Protein AF-A0A5C3QB34-F1 (afdb_monomer)

Secondary structure (DSSP, 8-state):
-GGGT-HHHHHHHHHTT--PPPPHHHHHHHHHHHHHHHS-----HHHHHHHHHHHHHHHTS--EEEE-TTS-EEEEEEEEE-TTS-EEEEEEEEEESSTTTTSS-HHHHHHHHHHHHHHSGGGHHHHHHS---EEEEEEETTEEEEEEEEEESEEEEEESS--B-

Solvent-accessible surface area (backbone atoms only — not comparable to full-atom values): 9297 Å² total; per-residue (Å²): 117,75,39,82,79,39,62,70,53,44,50,52,59,53,53,72,70,56,84,68,85,76,57,68,67,58,53,49,49,49,51,53,47,40,54,62,33,56,57,87,47,86,83,48,74,71,59,57,54,55,53,48,52,49,49,21,65,69,68,72,44,69,63,42,72,43,71,45,96,87,64,53,67,43,68,26,30,26,73,41,77,40,100,83,79,42,83,43,51,51,33,40,34,25,73,36,68,34,79,48,48,92,82,44,48,41,58,60,53,44,52,55,47,56,53,50,65,41,67,38,78,93,31,41,66,53,52,74,74,38,48,64,56,23,41,37,39,21,25,30,24,54,31,41,27,43,25,44,34,31,44,76,98,48,84,46,75,45,74,74,51,62,77,45,120

Sequence (165 aa):
PIELYHPAFGQFCHGLQLTAPIPKDLLQLTAELLQKLFVIRHLKDDCRWDIRSILHDLLAISLVRLVNWDRSVADAVNLCDTPANKMACPAIVKWKGEIGGGGSDPSVQVSFLHCKIYVLPERAHVLQASPCLSFIVSIAGPWILVSGAMFAGKPIIQCLTGYEW

Nearest PDB structures (foldseek):
  6ndp-assembly1_B  TM=5.954E-01  e=2.126E+00  Xanthomonas campestris pv. campestris str. 8004
  6ne0-assembly1_A  TM=7.909E-01  e=9.471E+00  Pseudomonas aeruginosa UCBPP-PA14
  8xl0-assembly1_E  TM=3.072E-01  e=1.577E+00  Homo sapiens
  2pbf-assembly2_B  TM=5.242E-01  e=5.872E+00  Plasmodium falciparum 3D7
  8xl0-assembly1_A  TM=3.071E-01  e=2.700E+00  Homo sapiens

Structure (mmCIF, N/CA/C/O backbone):
data_AF-A0A5C3QB34-F1
#
_entry.id   AF-A0A5C3QB34-F1
#
loop_
_atom_site.group_PDB
_atom_site.id
_atom_site.type_symbol
_atom_site.label_atom_id
_atom_site.label_alt_id
_atom_site.label_comp_id
_atom_site.label_asym_id
_atom_site.label_entity_id
_atom_site.label_seq_id
_atom_site.pdbx_PDB_ins_code
_atom_site.Cartn_x
_atom_site.Cartn_y
_atom_site.Cartn_z
_atom_site.occupancy
_atom_site.B_iso_or_equiv
_atom_site.auth_seq_id
_atom_site.auth_comp_id
_atom_site.auth_asym_id
_atom_site.auth_atom_id
_atom_site.pdbx_PDB_model_num
ATOM 1 N N . PRO A 1 1 ? -10.283 -6.593 -12.893 1.00 84.12 1 PRO A N 1
ATOM 2 C CA . PRO A 1 1 ? -10.005 -6.389 -11.451 1.00 84.12 1 PRO A CA 1
ATOM 3 C C . PRO A 1 1 ? -8.640 -6.975 -11.087 1.00 84.12 1 PRO A C 1
ATOM 5 O O . PRO A 1 1 ? -8.289 -8.027 -11.618 1.00 84.12 1 PRO A O 1
ATOM 8 N N . ILE A 1 2 ? -7.860 -6.298 -10.246 1.00 92.81 2 ILE A N 1
ATOM 9 C CA . ILE A 1 2 ? -6.498 -6.711 -9.876 1.00 92.81 2 ILE A CA 1
ATOM 10 C C . ILE A 1 2 ? -6.480 -8.054 -9.121 1.00 92.81 2 ILE A C 1
ATOM 12 O O . ILE A 1 2 ? -5.532 -8.823 -9.238 1.00 92.81 2 ILE A O 1
ATOM 16 N N . GLU A 1 3 ? -7.576 -8.400 -8.445 1.00 92.88 3 GLU A N 1
ATOM 17 C CA . GLU A 1 3 ? -7.790 -9.698 -7.784 1.00 92.88 3 GLU A CA 1
ATOM 18 C C . GLU A 1 3 ? -7.780 -10.906 -8.737 1.00 92.88 3 GLU A C 1
ATOM 20 O O . GLU A 1 3 ? -7.464 -12.010 -8.306 1.00 92.88 3 GLU A O 1
ATOM 25 N N . LEU A 1 4 ? -8.044 -10.705 -10.038 1.00 93.12 4 LEU A N 1
ATOM 26 C CA . LEU A 1 4 ? -7.935 -11.770 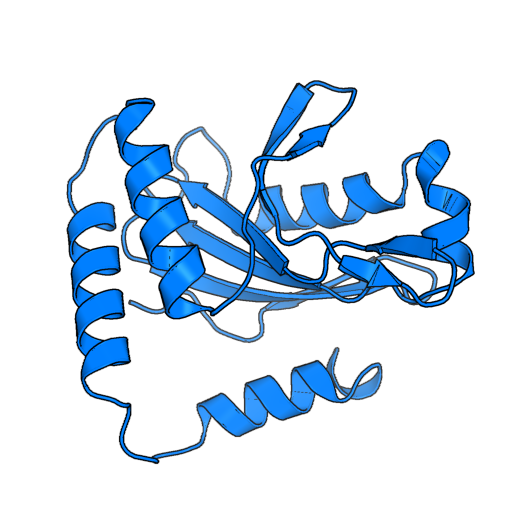-11.046 1.00 93.12 4 LEU A CA 1
ATOM 27 C C . LEU A 1 4 ? -6.488 -12.222 -11.260 1.00 93.12 4 LEU A C 1
ATOM 29 O O . LEU A 1 4 ? -6.250 -13.323 -11.748 1.00 93.12 4 LEU A O 1
ATOM 33 N N . TYR A 1 5 ? -5.529 -11.362 -10.924 1.00 92.69 5 TYR A N 1
ATOM 34 C CA . TYR A 1 5 ? -4.112 -11.646 -11.085 1.00 92.69 5 TYR A CA 1
ATOM 35 C C . TYR A 1 5 ? -3.480 -12.214 -9.815 1.00 92.69 5 TYR A C 1
ATOM 37 O O . TYR A 1 5 ? -2.499 -12.951 -9.908 1.00 92.69 5 TYR A O 1
ATOM 45 N N . HIS A 1 6 ? -4.003 -11.872 -8.632 1.00 93.50 6 HIS A N 1
ATOM 46 C CA . HIS A 1 6 ? -3.478 -12.398 -7.378 1.00 93.50 6 HIS A CA 1
ATOM 47 C C . HIS A 1 6 ? -4.529 -12.430 -6.254 1.00 93.50 6 HIS A C 1
ATOM 49 O O . HIS A 1 6 ? -5.154 -11.403 -5.965 1.00 93.50 6 HIS A O 1
ATOM 55 N N . PRO A 1 7 ? -4.668 -13.564 -5.536 1.00 95.12 7 PRO A N 1
ATOM 56 C CA . PRO A 1 7 ? -5.714 -13.753 -4.532 1.00 95.12 7 PRO A CA 1
ATOM 57 C C . PRO A 1 7 ? -5.588 -12.827 -3.319 1.00 95.12 7 PRO A C 1
ATOM 59 O O . PRO A 1 7 ? -6.598 -12.527 -2.697 1.00 95.12 7 PRO A O 1
ATOM 62 N N . ALA A 1 8 ? -4.386 -12.335 -2.993 1.00 94.69 8 ALA A N 1
ATOM 63 C CA . ALA A 1 8 ? -4.190 -11.418 -1.862 1.00 94.69 8 ALA A CA 1
ATOM 64 C C . ALA A 1 8 ? -5.085 -10.166 -1.941 1.00 94.69 8 ALA A C 1
ATOM 66 O O . ALA A 1 8 ? -5.607 -9.723 -0.922 1.00 94.69 8 ALA A O 1
ATOM 67 N N . PHE A 1 9 ? -5.314 -9.621 -3.142 1.00 96.31 9 PHE A N 1
ATOM 68 C CA . PHE A 1 9 ? -6.201 -8.467 -3.304 1.00 96.31 9 PHE A CA 1
ATOM 69 C C . PHE A 1 9 ? -7.670 -8.842 -3.086 1.00 96.31 9 PHE A C 1
ATOM 71 O O . PHE A 1 9 ? -8.389 -8.114 -2.411 1.00 96.31 9 PHE A O 1
ATOM 78 N N . GLY A 1 10 ? -8.093 -10.011 -3.578 1.00 95.38 10 GLY A N 1
ATOM 79 C CA . GLY A 1 10 ? -9.441 -10.524 -3.331 1.00 95.38 10 GLY A CA 1
ATOM 80 C C . GLY A 1 10 ? -9.682 -10.836 -1.851 1.00 95.38 10 GLY A C 1
ATOM 81 O O . GLY A 1 10 ? -10.741 -10.518 -1.320 1.00 95.38 10 GLY A O 1
ATOM 82 N N . GLN A 1 11 ? -8.683 -11.390 -1.156 1.00 95.56 11 GLN A N 1
ATOM 83 C CA . GLN A 1 11 ? -8.729 -11.627 0.291 1.00 95.56 11 GLN A CA 1
ATOM 84 C C . GLN A 1 11 ? -8.855 -10.320 1.075 1.00 95.56 11 GLN A C 1
ATOM 86 O O . GLN A 1 11 ? -9.655 -10.250 2.003 1.00 95.56 11 GLN A O 1
ATOM 91 N N . PHE A 1 12 ? -8.120 -9.278 0.678 1.00 94.94 12 PHE A N 1
ATOM 92 C CA . PHE A 1 12 ? -8.261 -7.947 1.266 1.00 94.94 12 PHE A CA 1
ATOM 93 C C . PHE A 1 12 ? -9.677 -7.391 1.063 1.00 94.94 12 PHE A C 1
ATOM 95 O O . PHE A 1 12 ? -10.336 -7.027 2.034 1.00 94.94 12 PHE A O 1
ATOM 102 N N . CYS A 1 13 ? -10.184 -7.390 -0.174 1.00 94.06 13 CYS A N 1
ATOM 103 C CA . CYS A 1 13 ? -11.528 -6.894 -0.479 1.00 94.06 13 CYS A CA 1
ATOM 104 C C . CYS A 1 13 ? -12.629 -7.695 0.231 1.00 94.06 13 CYS A C 1
ATOM 106 O O . CYS A 1 13 ? -13.608 -7.111 0.689 1.00 94.06 13 CYS A O 1
ATOM 108 N N . HIS A 1 14 ? -12.461 -9.012 0.372 1.00 94.19 14 HIS A N 1
ATOM 109 C CA . HIS A 1 14 ? -13.355 -9.845 1.174 1.00 94.19 14 HIS A CA 1
ATOM 110 C C . HIS A 1 14 ? -13.285 -9.480 2.663 1.00 94.19 14 HIS A C 1
ATOM 112 O O . HIS A 1 14 ? -14.321 -9.367 3.313 1.00 94.19 14 HIS A O 1
ATOM 118 N N . GLY A 1 15 ? -12.079 -9.233 3.184 1.00 92.25 15 GLY A N 1
ATOM 119 C CA . GLY A 1 15 ? -11.846 -8.784 4.556 1.00 92.25 15 GLY A CA 1
ATOM 120 C C . GLY A 1 15 ? -12.584 -7.491 4.907 1.00 92.25 15 GLY A C 1
ATOM 121 O O . GLY A 1 15 ? -13.128 -7.389 6.001 1.00 92.25 15 GLY A O 1
ATOM 122 N N . LEU A 1 16 ? -12.690 -6.549 3.963 1.00 90.81 16 LEU A N 1
ATOM 123 C CA . LEU A 1 16 ? -13.451 -5.302 4.143 1.00 90.81 16 LEU A CA 1
ATOM 124 C C . LEU A 1 16 ? -14.955 -5.522 4.369 1.00 90.81 16 LEU A C 1
ATOM 126 O O . LEU A 1 16 ? -15.621 -4.651 4.916 1.00 90.81 16 LEU A O 1
ATOM 130 N N . GLN A 1 17 ? -15.499 -6.662 3.937 1.00 91.06 17 GLN A N 1
ATOM 131 C CA . GLN A 1 17 ? -16.915 -7.003 4.111 1.00 91.06 17 GLN A CA 1
ATOM 132 C C . GLN A 1 17 ? -17.183 -7.751 5.423 1.00 91.06 17 GLN A C 1
ATOM 134 O O . GLN A 1 17 ? -18.338 -8.024 5.755 1.00 91.06 17 GLN A O 1
ATOM 139 N N . LEU A 1 18 ? -16.137 -8.124 6.165 1.00 91.38 18 LEU A N 1
ATOM 140 C CA . LEU A 1 18 ? -16.293 -8.834 7.425 1.00 91.38 18 LEU A CA 1
ATOM 141 C C . LEU A 1 18 ? -16.815 -7.883 8.502 1.00 91.38 18 LEU A C 1
ATOM 143 O O . LEU A 1 18 ? -16.257 -6.821 8.751 1.00 91.38 18 LEU A O 1
ATOM 147 N N . THR A 1 19 ? -17.847 -8.322 9.214 1.00 89.50 19 THR A N 1
ATOM 148 C CA . THR A 1 19 ? -18.413 -7.611 10.370 1.00 89.50 19 THR A CA 1
ATOM 149 C C . THR A 1 19 ? -17.884 -8.163 11.694 1.00 89.50 19 THR A C 1
ATOM 151 O O . THR A 1 19 ? -18.545 -8.062 12.729 1.00 89.50 19 THR A O 1
ATOM 154 N N . ALA A 1 20 ? -16.729 -8.834 11.661 1.00 90.06 20 ALA A N 1
ATOM 155 C CA . ALA A 1 20 ? -16.113 -9.378 12.860 1.00 90.06 20 ALA A CA 1
ATOM 156 C C . ALA A 1 20 ? -15.719 -8.233 13.813 1.00 90.06 20 ALA A C 1
ATOM 158 O O . ALA A 1 20 ? -15.311 -7.166 13.347 1.00 90.06 20 ALA A O 1
ATOM 159 N N . PRO A 1 21 ? -15.818 -8.429 15.139 1.00 90.81 21 PRO A N 1
ATOM 160 C CA . PRO A 1 21 ? -15.375 -7.424 16.093 1.00 90.81 21 PRO A CA 1
ATOM 161 C C . PRO A 1 21 ? -13.897 -7.087 15.878 1.00 90.81 21 PRO A C 1
ATOM 163 O O . PRO A 1 21 ? -13.051 -7.981 15.853 1.00 90.81 21 PRO A O 1
ATOM 166 N N . ILE A 1 22 ? -13.591 -5.796 15.749 1.00 90.31 22 ILE A N 1
ATOM 167 C CA . ILE A 1 22 ? -12.210 -5.325 15.641 1.00 90.31 22 ILE A CA 1
ATOM 168 C C . ILE A 1 22 ? -11.571 -5.384 17.039 1.00 90.31 22 ILE A C 1
ATOM 170 O O . ILE A 1 22 ? -12.162 -4.871 17.996 1.00 90.31 22 ILE A O 1
ATOM 174 N N . PRO A 1 23 ? -10.379 -5.991 17.184 1.00 93.50 23 PRO A N 1
ATOM 175 C CA . PRO A 1 23 ? -9.623 -5.987 18.431 1.00 93.50 23 PRO A CA 1
ATOM 176 C C . PRO A 1 23 ? -9.435 -4.575 19.012 1.00 93.50 23 PRO A C 1
ATOM 178 O O . PRO A 1 23 ? -9.189 -3.604 18.293 1.00 93.50 23 PRO A O 1
ATOM 181 N N . LYS A 1 24 ? -9.571 -4.448 20.338 1.00 94.12 24 LYS A N 1
ATOM 182 C CA . LYS A 1 24 ? -9.559 -3.149 21.035 1.00 94.12 24 LYS A CA 1
ATOM 183 C C . LYS A 1 24 ? -8.224 -2.412 20.892 1.00 94.12 24 LYS A C 1
ATOM 185 O O . LYS A 1 24 ? -8.207 -1.190 20.785 1.00 94.12 24 LYS A O 1
ATOM 190 N N . ASP A 1 25 ? -7.129 -3.152 20.910 1.00 93.62 25 ASP A N 1
ATOM 191 C CA . ASP A 1 25 ? -5.769 -2.677 20.670 1.00 93.62 25 ASP A CA 1
ATOM 192 C C . ASP A 1 25 ? -5.616 -2.061 19.272 1.00 93.62 25 ASP A C 1
ATOM 194 O O . ASP A 1 25 ? -5.103 -0.949 19.154 1.00 93.62 25 ASP A O 1
ATOM 198 N N . LEU A 1 26 ? -6.158 -2.701 18.230 1.00 92.38 26 LEU A N 1
ATOM 199 C CA . LEU A 1 26 ? -6.159 -2.135 16.875 1.00 92.38 26 LEU A CA 1
ATOM 200 C C . LEU A 1 26 ? -7.003 -0.860 16.778 1.00 92.38 26 LEU A C 1
ATOM 202 O O . LEU A 1 26 ? -6.589 0.104 16.132 1.00 92.38 26 LEU A O 1
ATOM 206 N N . LEU A 1 27 ? -8.160 -0.819 17.446 1.00 92.75 27 LEU A N 1
ATOM 207 C CA . LEU A 1 27 ? -8.980 0.396 17.518 1.00 92.75 27 LEU A CA 1
ATOM 208 C C . LEU A 1 27 ? -8.234 1.542 18.209 1.00 92.75 27 LEU A C 1
ATOM 210 O O . LEU A 1 27 ? -8.291 2.679 17.742 1.00 92.75 27 LEU A O 1
ATOM 214 N N . GLN A 1 28 ? -7.515 1.250 19.294 1.00 94.62 28 GLN A N 1
ATOM 215 C CA . GLN A 1 28 ? -6.723 2.244 20.012 1.00 94.62 28 GLN A CA 1
ATOM 216 C C . GLN A 1 28 ? -5.582 2.787 19.141 1.00 94.62 28 GLN A C 1
ATOM 218 O O . GLN A 1 28 ? -5.464 4.003 19.002 1.00 94.62 28 GLN A O 1
ATOM 223 N N . LEU A 1 29 ? -4.805 1.914 18.493 1.00 94.06 29 LEU A N 1
ATOM 224 C CA . LEU A 1 29 ? -3.731 2.325 17.579 1.00 94.06 29 LEU A CA 1
ATOM 225 C C . LEU A 1 29 ? -4.261 3.145 16.396 1.00 94.06 29 LEU A C 1
ATOM 227 O O . LEU A 1 29 ? -3.651 4.139 16.005 1.00 94.06 29 LEU A O 1
ATOM 231 N N . THR A 1 30 ? -5.421 2.770 15.849 1.00 92.88 30 THR A N 1
ATOM 232 C CA . THR A 1 30 ? -6.070 3.522 14.764 1.00 92.88 30 THR A CA 1
ATOM 233 C C . THR A 1 30 ? -6.491 4.914 15.234 1.00 92.88 30 THR A C 1
ATOM 235 O O . THR A 1 30 ? -6.229 5.903 14.551 1.00 92.88 30 THR A O 1
ATOM 238 N N . ALA A 1 31 ? -7.088 5.024 16.424 1.00 91.88 31 ALA A N 1
ATOM 239 C CA . ALA A 1 31 ? -7.463 6.314 16.998 1.00 91.88 31 ALA A CA 1
ATOM 240 C C . ALA A 1 31 ? -6.236 7.202 17.266 1.00 91.88 31 ALA A C 1
ATOM 242 O O . ALA A 1 31 ? -6.260 8.394 16.957 1.00 91.88 31 ALA A O 1
ATOM 243 N N . GLU A 1 32 ? -5.150 6.630 17.791 1.00 91.56 32 GLU A N 1
ATOM 244 C CA . GLU A 1 32 ? -3.878 7.331 17.994 1.00 91.56 32 GLU A CA 1
ATOM 245 C C . GLU A 1 32 ? -3.289 7.822 16.663 1.00 91.56 32 GLU A C 1
ATOM 247 O O . GLU A 1 32 ? -2.879 8.983 16.563 1.00 91.56 32 GLU A O 1
ATOM 252 N N . LEU A 1 33 ? -3.317 6.988 15.616 1.00 90.12 33 LEU A N 1
ATOM 253 C CA . LEU A 1 33 ? -2.897 7.368 14.265 1.00 90.12 33 LEU A CA 1
ATOM 254 C C . LEU A 1 33 ? -3.710 8.559 13.745 1.00 90.12 33 LEU A C 1
ATOM 256 O O . LEU A 1 33 ? -3.128 9.567 13.340 1.00 90.12 33 LEU A O 1
ATOM 260 N N . LEU A 1 34 ? -5.041 8.474 13.783 1.00 89.00 34 LEU A N 1
ATOM 261 C CA . LEU A 1 34 ? -5.931 9.528 13.287 1.00 89.00 34 LEU A CA 1
ATOM 262 C C . LEU A 1 34 ? -5.738 10.843 14.047 1.00 89.00 34 LEU A C 1
ATOM 264 O O . LEU A 1 34 ? -5.667 11.904 13.428 1.00 89.00 34 LEU A O 1
ATOM 268 N N . GLN A 1 35 ? -5.566 10.795 15.370 1.00 87.50 35 GLN A N 1
ATOM 269 C CA . GLN A 1 35 ? -5.264 11.987 16.167 1.00 87.50 35 GLN A CA 1
ATOM 270 C C . GLN A 1 35 ? -3.948 12.640 15.739 1.00 87.50 35 GLN A C 1
ATOM 272 O O . GLN A 1 35 ? -3.885 13.861 15.591 1.00 87.50 35 GLN A O 1
ATOM 277 N N . LYS A 1 36 ? -2.896 11.848 15.500 1.00 86.00 36 LYS A N 1
ATOM 278 C CA . LYS A 1 36 ? -1.599 12.363 15.029 1.00 86.00 36 LYS A CA 1
ATOM 279 C C . LYS A 1 36 ? -1.699 12.968 13.631 1.00 86.00 36 LYS A C 1
ATOM 281 O O . LYS A 1 36 ? -1.082 14.001 13.383 1.00 86.00 36 LYS A O 1
ATOM 286 N N . LEU A 1 37 ? -2.483 12.353 12.748 1.00 83.81 37 LEU A N 1
ATOM 287 C CA . LEU A 1 37 ? -2.731 12.836 11.390 1.00 83.81 37 LEU A CA 1
ATOM 288 C C . LEU A 1 37 ? -3.587 14.112 11.355 1.00 83.81 37 LEU A C 1
ATOM 290 O O . LEU A 1 37 ? -3.413 14.932 10.456 1.00 83.81 37 LEU A O 1
ATOM 294 N N . PHE A 1 38 ? -4.481 14.299 12.330 1.00 77.81 38 PHE A N 1
ATOM 295 C CA . PHE A 1 38 ? -5.363 15.465 12.418 1.00 77.81 38 PHE A CA 1
ATOM 296 C C . PHE A 1 38 ? -4.662 16.728 12.920 1.00 77.81 38 PHE A C 1
ATOM 298 O O . PHE A 1 38 ? -5.082 17.841 12.605 1.00 77.81 38 PHE A O 1
ATOM 305 N N . VAL A 1 39 ? -3.599 16.593 13.718 1.00 73.25 39 VAL A N 1
ATOM 306 C CA . VAL A 1 39 ? -2.836 17.747 14.203 1.00 73.25 39 VAL A CA 1
ATOM 307 C C . VAL A 1 39 ? -2.138 18.389 13.002 1.00 73.25 39 VAL A C 1
ATOM 309 O O . VAL A 1 39 ? -1.053 17.963 12.613 1.00 73.25 39 VAL A O 1
ATOM 312 N N . ILE A 1 40 ? -2.785 19.411 12.423 1.00 55.72 40 ILE A N 1
ATOM 313 C CA . ILE A 1 40 ? -2.343 20.249 11.297 1.00 55.72 40 ILE A CA 1
ATOM 314 C C . ILE A 1 40 ? -0.975 20.845 11.636 1.00 55.72 40 ILE A C 1
ATOM 316 O O . ILE A 1 40 ? -0.838 21.964 12.128 1.00 55.72 40 ILE A O 1
ATOM 320 N N . ARG A 1 41 ? 0.078 20.069 11.433 1.00 56.16 41 ARG A N 1
ATOM 321 C CA . ARG A 1 41 ? 1.454 20.520 11.537 1.00 56.16 41 ARG A CA 1
ATOM 322 C C . ARG A 1 41 ? 1.999 20.544 10.129 1.00 56.16 41 ARG A C 1
ATOM 324 O O . ARG A 1 41 ? 1.948 19.548 9.412 1.00 56.16 41 ARG A O 1
ATOM 331 N N . HIS A 1 42 ? 2.602 21.673 9.768 1.00 54.06 42 HIS A N 1
ATOM 332 C CA . HIS A 1 42 ? 3.701 21.670 8.813 1.00 54.06 42 HIS A CA 1
ATOM 333 C C . HIS A 1 42 ? 4.653 20.559 9.269 1.00 54.06 42 HIS A C 1
ATOM 335 O O . HIS A 1 42 ? 5.279 20.711 10.318 1.00 54.06 42 HIS A O 1
ATOM 341 N N . LEU A 1 43 ? 4.632 19.410 8.581 1.00 53.88 43 LEU A N 1
ATOM 342 C CA . LEU A 1 43 ? 5.294 18.174 9.002 1.00 53.88 43 LEU A CA 1
ATOM 343 C C . LEU A 1 43 ? 6.772 18.450 9.305 1.00 53.88 43 LEU A C 1
ATOM 345 O O . LEU A 1 43 ? 7.607 18.455 8.403 1.00 53.88 43 LEU A O 1
ATOM 349 N N . LYS A 1 44 ? 7.087 18.686 10.581 1.00 52.16 44 LYS A N 1
ATOM 350 C CA . LYS A 1 44 ? 8.453 18.650 11.099 1.00 52.16 44 LYS A CA 1
ATOM 351 C C . LYS A 1 44 ? 8.891 17.189 11.172 1.00 52.16 44 LYS A C 1
ATOM 353 O O . LYS A 1 44 ? 8.054 16.301 11.342 1.00 52.16 44 LYS A O 1
ATOM 358 N N . ASP A 1 45 ? 10.191 16.951 11.049 1.00 54.84 45 ASP A N 1
ATOM 359 C CA . ASP A 1 45 ? 10.757 15.605 10.916 1.00 54.84 45 ASP A CA 1
ATOM 360 C C . ASP A 1 45 ? 10.385 14.650 12.065 1.00 54.84 45 ASP A C 1
ATOM 362 O O . ASP A 1 45 ? 10.156 13.472 11.800 1.00 54.84 45 ASP A O 1
ATOM 366 N N . ASP A 1 46 ? 10.193 15.144 13.292 1.00 53.72 46 ASP A N 1
ATOM 367 C CA . ASP A 1 46 ? 9.779 14.329 14.450 1.00 53.72 46 ASP A CA 1
ATOM 368 C C . ASP A 1 46 ? 8.411 13.650 14.255 1.00 53.72 46 ASP A C 1
ATOM 370 O O . ASP A 1 46 ? 8.215 12.497 14.629 1.00 53.72 46 ASP A O 1
ATOM 374 N N . CYS A 1 47 ? 7.471 14.315 13.575 1.00 60.22 47 CYS A N 1
ATOM 375 C CA . CYS A 1 47 ? 6.131 13.774 13.321 1.00 60.22 47 CYS A CA 1
ATOM 376 C C . CYS A 1 47 ? 6.160 12.561 12.373 1.00 60.22 47 CYS A C 1
ATOM 378 O O . CYS A 1 47 ? 5.284 11.699 12.429 1.00 60.22 47 CYS A O 1
ATOM 380 N N . ARG A 1 48 ? 7.190 12.458 11.519 1.00 64.38 48 ARG A N 1
ATOM 381 C CA . ARG A 1 48 ? 7.359 11.326 10.595 1.00 64.38 48 ARG A CA 1
ATOM 382 C C . ARG A 1 48 ? 7.716 10.032 11.326 1.00 64.38 48 ARG A C 1
ATOM 384 O O . ARG A 1 48 ? 7.341 8.961 10.853 1.00 64.38 48 ARG A O 1
ATOM 391 N N . TRP A 1 49 ? 8.453 10.120 12.434 1.00 66.62 49 TRP A N 1
ATOM 392 C CA . TRP A 1 49 ? 8.864 8.952 13.216 1.00 66.62 49 TRP A CA 1
ATOM 393 C C . TRP A 1 49 ? 7.690 8.371 14.006 1.00 66.62 49 TRP A C 1
ATOM 395 O O . TRP A 1 49 ? 7.476 7.162 13.934 1.00 66.62 49 TRP A O 1
ATOM 405 N N . ASP A 1 50 ? 6.877 9.228 14.633 1.00 82.06 50 ASP A N 1
ATOM 406 C CA . ASP A 1 50 ? 5.656 8.827 15.347 1.00 82.06 50 ASP A CA 1
ATOM 407 C C . ASP A 1 50 ? 4.690 8.050 14.439 1.00 82.06 50 AS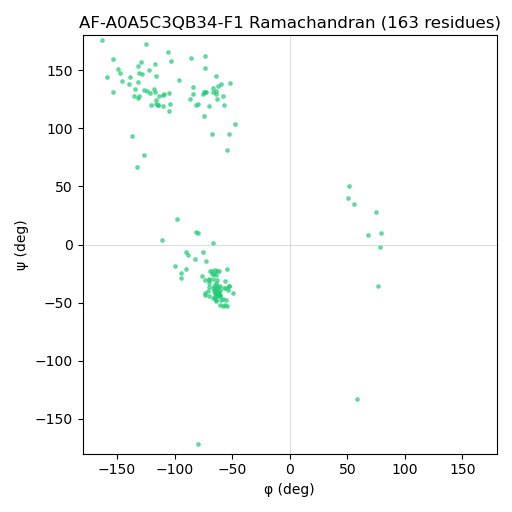P A C 1
ATOM 409 O O . ASP A 1 50 ? 4.286 6.936 14.767 1.00 82.06 50 ASP A O 1
ATOM 413 N N . ILE A 1 51 ? 4.359 8.601 13.262 1.00 86.12 51 ILE A N 1
ATOM 414 C CA . ILE A 1 51 ? 3.415 7.971 12.320 1.00 86.12 51 ILE A CA 1
ATOM 415 C C . ILE A 1 51 ? 3.935 6.609 11.860 1.00 86.12 51 ILE A C 1
ATOM 417 O O . ILE A 1 51 ? 3.182 5.638 11.811 1.00 86.12 51 ILE A O 1
ATOM 421 N N . ARG A 1 52 ? 5.229 6.511 11.534 1.00 88.50 52 ARG A N 1
ATOM 422 C CA . ARG A 1 52 ? 5.804 5.248 11.062 1.00 88.50 52 ARG A CA 1
ATOM 423 C C . ARG A 1 52 ? 5.806 4.177 12.150 1.00 88.50 52 ARG A C 1
ATOM 425 O O . ARG A 1 52 ? 5.580 3.019 11.818 1.00 88.50 52 ARG A O 1
ATOM 432 N N . SER A 1 53 ? 6.053 4.548 13.408 1.00 89.25 53 SER A N 1
ATOM 433 C CA . SER A 1 53 ? 5.997 3.607 14.534 1.00 89.25 53 SER A CA 1
ATOM 434 C C . SER A 1 53 ? 4.581 3.074 14.737 1.00 89.25 53 SER A C 1
ATOM 436 O O . SER A 1 53 ? 4.394 1.869 14.818 1.00 89.25 53 SER A O 1
ATOM 438 N N . ILE A 1 54 ? 3.573 3.950 14.721 1.00 91.62 54 ILE A N 1
ATOM 439 C CA . ILE A 1 54 ? 2.177 3.516 14.870 1.00 91.62 54 ILE A CA 1
ATOM 440 C C . ILE A 1 54 ? 1.768 2.601 13.708 1.00 91.62 54 ILE A C 1
ATOM 442 O O . ILE A 1 54 ? 1.142 1.571 13.925 1.00 91.62 54 ILE A O 1
ATOM 446 N N . LEU A 1 55 ? 2.158 2.929 12.470 1.00 91.94 55 LEU A N 1
ATOM 447 C CA . LEU A 1 55 ? 1.878 2.081 11.305 1.00 91.94 55 LEU A CA 1
ATOM 448 C C . LEU A 1 55 ? 2.601 0.731 11.357 1.00 91.94 55 LEU A C 1
ATOM 450 O O . LEU A 1 55 ? 2.046 -0.263 10.896 1.00 91.94 55 LEU A O 1
ATOM 454 N N . HIS A 1 56 ? 3.824 0.695 11.887 1.00 92.38 56 HIS A N 1
ATOM 455 C CA . HIS A 1 56 ? 4.564 -0.545 12.108 1.00 92.38 56 HIS A CA 1
ATOM 456 C C . HIS A 1 56 ? 3.773 -1.487 13.020 1.00 92.38 56 HIS A C 1
ATOM 458 O O . HIS A 1 56 ? 3.593 -2.657 12.684 1.00 92.38 56 HIS A O 1
ATOM 464 N N . ASP A 1 57 ? 3.255 -0.955 14.127 1.00 93.06 57 ASP A N 1
ATOM 465 C CA . ASP A 1 57 ? 2.517 -1.729 15.124 1.00 93.06 57 ASP A CA 1
ATOM 466 C C . ASP A 1 57 ? 1.120 -2.115 14.619 1.00 93.06 57 ASP A C 1
ATOM 468 O O . ASP A 1 57 ? 0.714 -3.267 14.755 1.00 93.06 57 ASP A O 1
ATOM 472 N N . LEU A 1 58 ? 0.419 -1.192 13.950 1.00 92.75 58 LEU A N 1
ATOM 473 C CA . LEU A 1 58 ? -0.915 -1.419 13.385 1.00 92.75 58 LEU A CA 1
ATOM 474 C C . LEU A 1 58 ? -0.911 -2.506 12.302 1.00 92.75 58 LEU A C 1
ATOM 476 O O . LEU A 1 58 ? -1.800 -3.353 12.259 1.00 92.75 58 LEU A O 1
ATOM 480 N N . LEU A 1 59 ? 0.069 -2.460 11.399 1.00 91.31 59 LEU A N 1
ATOM 481 C CA . LEU A 1 59 ? 0.170 -3.398 10.282 1.00 91.31 59 LEU A CA 1
ATOM 482 C C . LEU A 1 59 ? 0.951 -4.664 10.650 1.00 91.31 59 LEU A C 1
ATOM 484 O O . LEU A 1 59 ? 0.982 -5.598 9.853 1.00 91.31 59 LEU A O 1
ATOM 488 N N . ALA A 1 60 ? 1.593 -4.689 11.823 1.00 91.94 60 ALA A N 1
ATOM 489 C CA . ALA A 1 60 ? 2.516 -5.735 12.252 1.00 91.94 60 ALA A CA 1
ATOM 490 C C . ALA A 1 60 ? 3.610 -6.040 11.203 1.00 91.94 60 ALA A C 1
ATOM 492 O O . ALA A 1 60 ? 3.970 -7.196 10.972 1.00 91.94 60 ALA A O 1
ATOM 493 N N . ILE A 1 61 ? 4.146 -4.996 10.554 1.00 91.75 61 ILE A N 1
ATOM 494 C CA . ILE A 1 61 ? 5.208 -5.109 9.539 1.00 91.75 61 ILE A CA 1
ATOM 495 C C . ILE A 1 61 ? 6.358 -4.140 9.805 1.00 91.75 61 ILE A C 1
ATOM 497 O O . ILE A 1 61 ? 6.161 -3.005 10.233 1.00 91.75 61 ILE A O 1
ATOM 501 N N . SER A 1 62 ? 7.575 -4.550 9.436 1.00 90.81 62 SER A N 1
ATOM 502 C CA . SER A 1 62 ? 8.743 -3.670 9.509 1.00 90.81 62 SER A CA 1
ATOM 503 C C . SER A 1 62 ? 8.667 -2.564 8.454 1.00 90.81 62 SER A C 1
ATOM 505 O O . SER A 1 62 ? 8.644 -2.852 7.258 1.00 90.81 62 SER A O 1
ATOM 507 N N . LEU A 1 63 ? 8.641 -1.299 8.873 1.00 90.12 63 LEU A N 1
ATOM 508 C CA . LEU A 1 63 ? 8.571 -0.142 7.983 1.00 90.12 63 LEU A CA 1
ATOM 509 C C . LEU A 1 63 ? 9.851 0.687 8.064 1.00 90.12 63 LEU A C 1
ATOM 511 O O . LEU A 1 63 ? 10.188 1.251 9.107 1.00 90.12 63 LEU A O 1
ATOM 515 N N . VAL A 1 64 ? 10.531 0.832 6.931 1.00 88.69 64 VAL A N 1
ATOM 516 C CA . VAL A 1 64 ? 11.755 1.630 6.805 1.00 88.69 64 VAL A CA 1
ATOM 517 C C . VAL A 1 64 ? 11.559 2.788 5.839 1.00 88.69 64 VAL A C 1
ATOM 519 O O . VAL A 1 64 ? 10.721 2.747 4.943 1.00 88.69 64 VAL A O 1
ATOM 522 N N . ARG A 1 65 ? 12.357 3.844 5.993 1.00 84.56 65 ARG A N 1
ATOM 523 C CA . ARG A 1 65 ? 12.402 4.930 5.012 1.00 84.56 65 ARG A CA 1
ATOM 524 C C . ARG A 1 65 ? 13.277 4.497 3.837 1.00 84.56 65 ARG A C 1
ATOM 526 O O . ARG A 1 65 ? 14.460 4.237 4.035 1.00 84.56 65 ARG A O 1
ATOM 533 N N . LEU A 1 66 ? 12.718 4.470 2.629 1.00 80.12 66 LEU A N 1
ATOM 534 C CA . LEU A 1 66 ? 13.470 4.156 1.413 1.00 80.12 66 LEU A CA 1
ATOM 535 C C . LEU A 1 66 ? 13.751 5.439 0.628 1.00 80.12 66 LEU A C 1
ATOM 537 O O . LEU A 1 66 ? 12.829 6.152 0.224 1.00 80.12 66 LEU A O 1
ATOM 541 N N . VAL A 1 67 ? 15.034 5.716 0.407 1.00 78.19 67 VAL A N 1
ATOM 542 C CA . VAL A 1 67 ? 15.502 6.792 -0.470 1.00 78.19 67 VAL A CA 1
ATOM 543 C C . VAL A 1 67 ? 16.013 6.145 -1.750 1.00 78.19 67 VAL A C 1
ATOM 545 O O . VAL A 1 67 ? 16.982 5.390 -1.718 1.00 78.19 67 VAL A O 1
ATOM 548 N N . ASN A 1 68 ? 15.345 6.412 -2.869 1.00 71.06 68 ASN A N 1
ATOM 549 C CA . ASN A 1 68 ? 15.799 5.951 -4.177 1.00 71.06 68 ASN A CA 1
ATOM 550 C C . ASN A 1 68 ? 17.020 6.757 -4.642 1.00 71.06 68 ASN A C 1
ATOM 552 O O . ASN A 1 68 ? 17.253 7.872 -4.173 1.00 71.06 68 ASN A O 1
ATOM 556 N N . TRP A 1 69 ? 17.757 6.220 -5.620 1.00 71.12 69 TRP A N 1
ATOM 557 C CA . TRP A 1 69 ? 18.937 6.861 -6.220 1.00 71.12 69 TRP A CA 1
ATOM 558 C C . TRP A 1 69 ? 18.697 8.322 -6.633 1.00 71.12 69 TRP A C 1
ATOM 560 O O .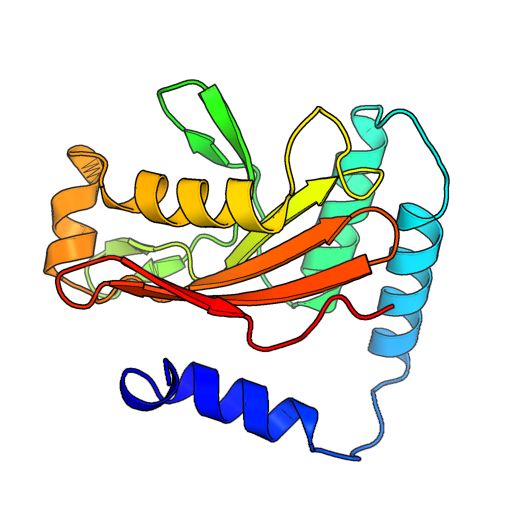 TRP A 1 69 ? 19.518 9.202 -6.387 1.00 71.12 69 TRP A O 1
ATOM 570 N N . ASP A 1 70 ? 17.532 8.604 -7.212 1.00 72.69 70 ASP A N 1
ATOM 571 C CA . ASP A 1 70 ? 17.162 9.935 -7.695 1.00 72.69 70 ASP A CA 1
ATOM 572 C C . ASP A 1 70 ? 16.674 10.885 -6.582 1.00 72.69 70 ASP A C 1
ATOM 574 O O . ASP A 1 70 ? 16.133 11.954 -6.862 1.00 72.69 70 ASP A O 1
ATOM 578 N N . ARG A 1 71 ? 16.839 10.487 -5.317 1.00 72.69 71 ARG A N 1
ATOM 579 C CA . ARG A 1 71 ? 16.377 11.189 -4.112 1.00 72.69 71 ARG A CA 1
ATOM 580 C C . ARG A 1 71 ? 14.862 11.225 -3.936 1.00 72.69 71 ARG A C 1
ATOM 582 O O . ARG A 1 71 ? 14.390 11.889 -3.015 1.00 72.69 71 ARG A O 1
ATOM 589 N N . SER A 1 72 ? 14.084 10.503 -4.746 1.00 69.38 72 SER A N 1
ATOM 590 C CA . SER A 1 72 ? 12.674 10.290 -4.417 1.00 69.38 72 SER A CA 1
ATOM 591 C C . SER A 1 72 ? 12.559 9.426 -3.159 1.00 69.38 72 SER A C 1
ATOM 593 O O . SER A 1 72 ? 13.273 8.436 -2.995 1.00 69.38 72 SER A O 1
ATOM 595 N N . VAL A 1 73 ? 11.686 9.838 -2.238 1.00 72.88 73 VAL A N 1
ATOM 596 C CA . VAL A 1 73 ? 11.583 9.242 -0.902 1.00 72.88 73 VAL A CA 1
ATOM 597 C C . VAL A 1 73 ? 10.187 8.680 -0.686 1.00 72.88 73 VAL A C 1
ATOM 599 O O . VAL A 1 73 ? 9.190 9.417 -0.695 1.00 72.88 73 VAL A O 1
ATOM 602 N N . ALA A 1 74 ? 10.142 7.375 -0.441 1.00 76.50 74 ALA A N 1
ATOM 603 C CA . ALA A 1 74 ? 9.011 6.738 0.206 1.00 76.50 74 ALA A CA 1
ATOM 604 C C . ALA A 1 74 ? 9.049 7.087 1.690 1.00 76.50 74 ALA A C 1
ATOM 606 O O . ALA A 1 74 ? 10.102 6.971 2.326 1.00 76.50 74 ALA A O 1
ATOM 607 N N . ASP A 1 75 ? 7.924 7.531 2.243 1.00 82.38 75 ASP A N 1
ATOM 608 C CA . ASP A 1 75 ? 7.909 7.905 3.655 1.00 82.38 75 ASP A CA 1
ATOM 609 C C . ASP A 1 75 ? 8.033 6.648 4.538 1.00 82.38 75 ASP A C 1
ATOM 611 O O . ASP A 1 75 ? 8.795 6.660 5.511 1.00 82.38 75 ASP A O 1
ATOM 615 N N . ALA A 1 76 ? 7.413 5.533 4.123 1.00 87.94 76 ALA A N 1
ATOM 616 C CA . ALA A 1 76 ? 7.717 4.201 4.638 1.00 87.94 76 ALA A CA 1
ATOM 617 C C . ALA A 1 76 ? 7.535 3.093 3.586 1.00 87.94 76 ALA A C 1
ATOM 619 O O . ALA A 1 76 ? 6.674 3.176 2.714 1.00 87.94 76 ALA A O 1
ATOM 620 N N . VAL A 1 77 ? 8.344 2.040 3.674 1.00 91.44 77 VAL A N 1
ATOM 621 C CA . VAL A 1 77 ? 8.280 0.839 2.832 1.00 91.44 77 VAL A CA 1
ATOM 622 C C . VAL A 1 77 ? 8.530 -0.375 3.707 1.00 91.44 77 VAL A C 1
ATOM 624 O O . VAL A 1 77 ? 9.431 -0.354 4.546 1.00 91.44 77 VAL A O 1
ATOM 627 N N . ASN A 1 78 ? 7.768 -1.437 3.490 1.00 92.81 78 ASN A N 1
ATOM 628 C CA . ASN A 1 78 ? 8.108 -2.750 4.007 1.00 92.81 78 ASN A CA 1
ATOM 629 C C . ASN A 1 78 ? 9.023 -3.453 3.009 1.00 92.81 78 ASN A C 1
ATOM 631 O O . ASN A 1 78 ? 8.684 -3.546 1.832 1.00 92.81 78 ASN A O 1
ATOM 635 N N . LEU A 1 79 ? 10.188 -3.902 3.469 1.00 89.75 79 LEU A N 1
ATOM 636 C CA . LEU A 1 79 ? 11.135 -4.665 2.664 1.00 89.75 79 LEU A CA 1
ATOM 637 C C . LEU A 1 79 ? 11.061 -6.127 3.090 1.00 89.75 79 LEU A C 1
ATOM 639 O O . LEU A 1 79 ? 11.151 -6.425 4.280 1.00 89.75 79 LEU A O 1
ATOM 643 N N . CYS A 1 80 ? 10.925 -7.024 2.120 1.00 85.94 80 CYS A N 1
ATOM 644 C CA . CYS A 1 80 ? 10.932 -8.461 2.363 1.00 85.94 80 CYS A CA 1
ATOM 645 C C . CYS A 1 80 ? 11.870 -9.163 1.395 1.00 85.94 80 CYS A C 1
ATOM 647 O O . CYS A 1 80 ? 11.887 -8.856 0.198 1.00 85.94 80 CYS A O 1
ATOM 649 N N . ASP A 1 81 ? 12.601 -10.144 1.911 1.00 83.44 81 ASP A N 1
ATOM 650 C CA . ASP A 1 81 ? 13.376 -1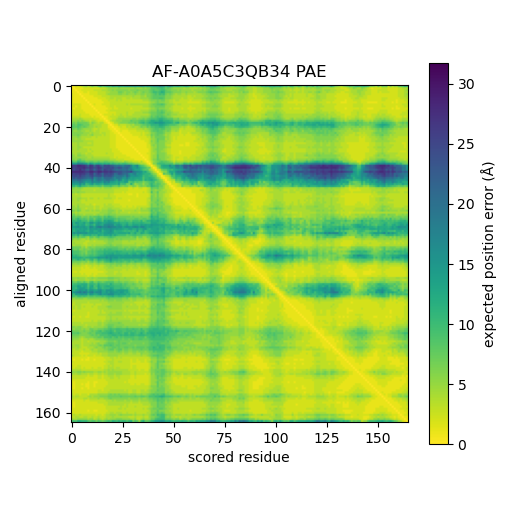1.044 1.077 1.00 83.44 81 ASP A CA 1
ATOM 651 C C . ASP A 1 81 ? 12.444 -12.018 0.362 1.00 83.44 81 ASP A C 1
ATOM 653 O O . ASP A 1 81 ? 11.550 -12.635 0.943 1.00 83.44 81 ASP A O 1
ATOM 657 N N . THR A 1 82 ? 12.649 -12.139 -0.939 1.00 76.56 82 THR A N 1
ATOM 658 C CA . THR A 1 82 ? 12.004 -13.161 -1.759 1.00 76.56 82 THR A CA 1
ATOM 659 C C . THR A 1 82 ? 12.817 -14.455 -1.704 1.00 76.56 82 THR A C 1
ATOM 661 O O . THR A 1 82 ? 14.024 -14.407 -1.455 1.00 76.56 82 THR A O 1
ATOM 664 N N . PRO A 1 83 ? 12.222 -15.617 -2.038 1.00 74.38 83 PRO A N 1
ATOM 665 C CA . PRO A 1 83 ? 12.957 -16.882 -2.141 1.00 74.38 83 PRO A CA 1
ATOM 666 C C . PRO A 1 83 ? 14.169 -16.839 -3.088 1.00 74.38 83 PRO A C 1
ATOM 668 O O . PRO A 1 83 ? 15.090 -17.637 -2.957 1.00 74.38 83 PRO A O 1
ATOM 671 N N . ALA A 1 84 ? 14.202 -15.881 -4.020 1.00 71.25 84 ALA A N 1
ATOM 672 C CA . ALA A 1 84 ? 15.330 -15.628 -4.914 1.00 71.25 84 ALA A CA 1
ATOM 673 C C . ALA A 1 84 ? 16.460 -14.786 -4.273 1.00 71.25 84 ALA A C 1
ATOM 675 O O . ALA A 1 84 ? 17.356 -14.317 -4.979 1.00 71.25 84 ALA A O 1
ATOM 676 N N . ASN A 1 85 ? 16.410 -14.561 -2.954 1.00 74.88 85 ASN A N 1
ATOM 677 C CA . ASN A 1 85 ? 17.301 -13.684 -2.188 1.00 74.88 85 ASN A CA 1
ATOM 678 C C . ASN A 1 85 ? 17.332 -12.243 -2.725 1.00 74.88 85 ASN A C 1
ATOM 680 O O . ASN A 1 85 ? 18.374 -11.584 -2.773 1.00 74.88 85 ASN A O 1
ATOM 684 N N . LYS A 1 86 ? 16.182 -11.780 -3.225 1.00 81.06 86 LYS A N 1
ATOM 685 C CA . LYS A 1 86 ? 15.998 -10.430 -3.763 1.00 81.06 86 LYS A CA 1
ATOM 686 C C . LYS A 1 86 ? 14.993 -9.664 -2.930 1.00 81.06 86 LYS A C 1
ATOM 688 O O . LYS A 1 86 ? 13.998 -10.235 -2.499 1.00 81.06 86 LYS A O 1
ATOM 693 N N . MET A 1 87 ? 15.213 -8.367 -2.784 1.00 83.50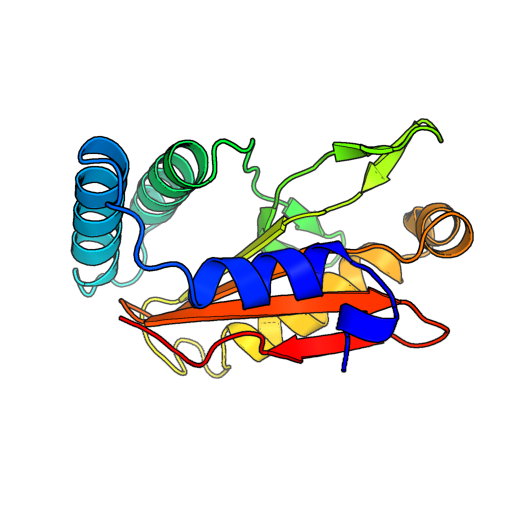 87 MET A N 1
ATOM 694 C CA . MET A 1 87 ? 14.354 -7.506 -1.986 1.00 83.50 87 MET A CA 1
ATOM 695 C C . MET A 1 87 ? 13.110 -7.076 -2.773 1.00 83.50 87 MET A C 1
ATOM 697 O O . MET A 1 87 ? 13.215 -6.414 -3.809 1.00 83.50 87 MET A O 1
ATOM 701 N N . ALA A 1 88 ? 11.935 -7.425 -2.258 1.00 88.06 88 ALA A N 1
ATOM 702 C CA . ALA A 1 88 ? 10.641 -6.929 -2.708 1.00 88.06 88 ALA A CA 1
ATOM 703 C C . ALA A 1 88 ? 10.068 -5.926 -1.699 1.00 88.06 88 ALA A C 1
ATOM 705 O O . ALA A 1 88 ? 10.542 -5.799 -0.569 1.00 88.06 88 ALA A O 1
ATOM 706 N N . CYS A 1 89 ? 9.048 -5.191 -2.129 1.00 91.50 89 CYS A N 1
ATOM 707 C CA . CYS A 1 89 ? 8.401 -4.149 -1.345 1.00 91.50 89 CYS A CA 1
ATOM 708 C C . CYS A 1 89 ? 6.887 -4.395 -1.281 1.00 91.50 89 CYS A C 1
ATOM 710 O O . CYS A 1 89 ? 6.151 -3.755 -2.031 1.00 91.50 89 CYS A O 1
ATOM 712 N N . PRO A 1 90 ? 6.391 -5.334 -0.455 1.00 92.69 90 PRO A N 1
ATOM 713 C CA . PRO A 1 90 ? 4.974 -5.701 -0.450 1.00 92.69 90 PRO A CA 1
ATOM 714 C C . PRO A 1 90 ? 4.062 -4.639 0.179 1.00 92.69 90 PRO A C 1
ATOM 716 O O . PRO A 1 90 ? 2.857 -4.694 -0.043 1.00 92.69 90 PRO A O 1
ATOM 719 N N . ALA A 1 91 ? 4.602 -3.654 0.906 1.00 95.06 91 ALA A N 1
ATOM 720 C CA . ALA A 1 91 ? 3.845 -2.487 1.353 1.00 95.06 91 ALA A CA 1
ATOM 721 C C . ALA A 1 91 ? 4.630 -1.193 1.117 1.00 95.06 91 ALA A C 1
ATOM 723 O O . ALA A 1 91 ? 5.818 -1.111 1.437 1.00 95.06 91 ALA A O 1
ATOM 724 N N . ILE A 1 92 ? 3.971 -0.174 0.571 1.00 94.69 92 ILE A N 1
ATOM 725 C CA . ILE A 1 92 ? 4.553 1.151 0.331 1.00 94.69 92 ILE A CA 1
ATOM 726 C C . ILE A 1 92 ? 3.581 2.192 0.870 1.00 94.69 92 ILE A C 1
ATOM 728 O O . ILE A 1 92 ? 2.415 2.210 0.486 1.00 94.69 92 ILE A O 1
ATOM 732 N N . VAL A 1 93 ? 4.067 3.073 1.738 1.00 93.25 93 VAL A N 1
ATOM 733 C CA . VAL A 1 93 ? 3.265 4.114 2.377 1.00 93.25 93 VAL A CA 1
ATOM 734 C C . VAL A 1 93 ? 3.784 5.491 1.990 1.00 93.25 93 VAL A C 1
ATOM 736 O O . VAL A 1 93 ? 4.985 5.789 2.064 1.00 93.25 93 VAL A O 1
ATOM 739 N N . LYS A 1 94 ? 2.852 6.363 1.622 1.00 90.69 94 LYS A N 1
ATOM 740 C CA . LYS A 1 94 ? 3.088 7.793 1.441 1.00 90.69 94 LYS A CA 1
ATOM 741 C C . LYS A 1 94 ? 2.086 8.559 2.278 1.00 90.69 94 LYS A C 1
ATOM 743 O O . LYS A 1 94 ? 0.895 8.269 2.208 1.00 90.69 94 LYS A O 1
ATOM 748 N N . TRP A 1 95 ? 2.554 9.553 3.024 1.00 88.38 95 TRP A N 1
ATOM 749 C CA . TRP A 1 95 ? 1.657 10.432 3.763 1.00 88.38 95 TRP A CA 1
ATOM 750 C C . TRP A 1 95 ? 1.935 11.906 3.495 1.00 88.38 95 TRP A C 1
ATOM 752 O O . TRP A 1 95 ? 3.067 12.343 3.272 1.00 88.38 95 TRP A O 1
ATOM 762 N N . LYS A 1 96 ? 0.860 12.684 3.512 1.00 84.81 96 LYS A N 1
ATOM 763 C CA . LYS A 1 96 ? 0.833 14.138 3.376 1.00 84.81 96 LYS A CA 1
ATOM 764 C C . LYS A 1 96 ? -0.050 14.708 4.479 1.00 84.81 96 LYS A C 1
ATOM 766 O O . LYS A 1 96 ? -0.948 14.027 4.955 1.00 84.81 96 LYS A O 1
ATOM 771 N N . GLY A 1 97 ? 0.207 15.952 4.881 1.00 80.31 97 GLY A N 1
ATOM 772 C CA . GLY A 1 97 ? -0.593 16.615 5.919 1.00 80.31 97 GLY A CA 1
ATOM 773 C C . GLY A 1 97 ? -2.020 16.950 5.474 1.00 80.31 97 GLY A C 1
ATOM 774 O O . GLY A 1 97 ? -2.900 17.078 6.310 1.00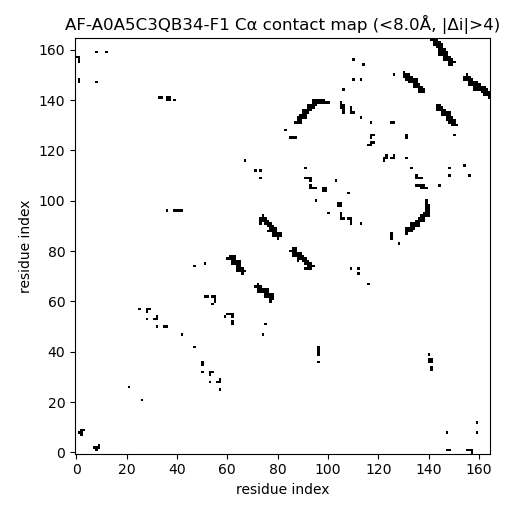 80.31 97 GLY A O 1
ATOM 775 N N . GLU A 1 98 ? -2.254 17.057 4.165 1.00 77.38 98 GLU A N 1
ATOM 776 C CA . GLU A 1 98 ? -3.555 17.371 3.574 1.00 77.38 98 GLU A CA 1
ATOM 777 C C . GLU A 1 98 ? -3.654 16.805 2.149 1.00 77.38 98 GLU A C 1
ATOM 779 O O . GLU A 1 98 ? -2.631 16.543 1.498 1.00 77.38 98 GLU A O 1
ATOM 784 N N . ILE A 1 99 ? -4.883 16.641 1.649 1.00 76.38 99 ILE A N 1
ATOM 785 C CA . ILE A 1 99 ? -5.142 16.299 0.244 1.00 76.38 99 ILE A CA 1
ATOM 786 C C . ILE A 1 99 ? -4.649 17.454 -0.637 1.00 76.38 99 ILE A C 1
ATOM 788 O O . ILE A 1 99 ? -4.958 18.614 -0.389 1.00 76.38 99 ILE A O 1
ATOM 792 N N . GLY A 1 100 ? -3.844 17.141 -1.656 1.00 72.94 100 GLY A N 1
ATOM 793 C CA . GLY A 1 100 ? -3.205 18.148 -2.514 1.00 72.94 100 GLY A CA 1
ATOM 794 C C . GLY A 1 100 ? -1.971 18.829 -1.902 1.00 72.94 100 GLY A C 1
ATOM 795 O O . GLY A 1 100 ? -1.301 19.608 -2.586 1.00 72.94 100 GLY A O 1
ATOM 796 N N . GLY A 1 101 ? -1.607 18.497 -0.658 1.00 74.00 101 GLY A N 1
ATOM 797 C CA . GLY A 1 101 ? -0.458 19.065 0.044 1.00 74.00 101 GLY A CA 1
ATOM 798 C C . GLY A 1 101 ? 0.865 18.880 -0.712 1.00 74.00 101 GLY A C 1
ATOM 799 O O . GLY A 1 101 ? 1.345 17.765 -0.957 1.00 74.00 101 GLY A O 1
ATOM 800 N N . GLY A 1 102 ? 1.514 19.993 -1.057 1.00 71.88 102 GLY A N 1
ATOM 801 C CA . GLY A 1 102 ? 2.733 19.994 -1.874 1.00 71.88 102 GLY A CA 1
ATOM 802 C C . GLY A 1 102 ? 2.484 19.727 -3.363 1.00 71.88 102 GLY A C 1
ATOM 803 O O . GLY A 1 102 ? 3.364 19.182 -4.027 1.00 71.88 102 GLY A O 1
ATOM 804 N N . GLY A 1 103 ? 1.295 20.076 -3.867 1.00 77.88 103 GLY A N 1
ATOM 805 C CA . GLY A 1 103 ? 0.980 20.174 -5.295 1.00 77.88 103 GLY A CA 1
ATOM 806 C C . GLY A 1 103 ? 0.694 18.851 -6.000 1.00 77.88 103 GLY A C 1
ATOM 807 O O . GLY A 1 103 ? 0.644 18.817 -7.225 1.00 77.88 103 GLY A O 1
ATOM 808 N N . SER A 1 104 ? 0.544 17.748 -5.265 1.00 80.44 104 SER A N 1
ATOM 809 C CA . SER A 1 104 ? 0.236 16.456 -5.873 1.00 80.44 104 SER A CA 1
ATOM 810 C C . SER A 1 104 ? -0.395 15.494 -4.869 1.00 80.44 104 SER A C 1
ATOM 812 O O . SER A 1 104 ? -0.057 15.486 -3.685 1.00 80.44 104 SER A O 1
ATOM 814 N N . ASP A 1 105 ? -1.327 14.696 -5.382 1.00 86.25 105 ASP A N 1
ATOM 815 C CA . ASP A 1 105 ? -2.067 13.688 -4.638 1.00 86.25 105 ASP A CA 1
ATOM 816 C C . ASP A 1 105 ? -1.146 12.540 -4.162 1.00 86.25 105 ASP A C 1
ATOM 818 O O . ASP A 1 105 ? -0.355 12.017 -4.962 1.00 86.25 105 ASP A O 1
ATOM 822 N N . PRO A 1 106 ? -1.205 12.139 -2.875 1.00 87.75 106 PRO A N 1
ATOM 823 C CA . PRO A 1 106 ? -0.312 11.115 -2.350 1.00 87.75 106 PRO A CA 1
ATOM 824 C C . PRO A 1 106 ? -0.508 9.755 -3.017 1.00 87.75 106 PRO A C 1
ATOM 826 O O . PRO A 1 106 ? 0.494 9.057 -3.170 1.00 87.75 106 PRO A O 1
ATOM 829 N N . SER A 1 107 ? -1.721 9.408 -3.470 1.00 91.50 107 SER A N 1
ATOM 830 C CA . SER A 1 107 ? -2.002 8.152 -4.182 1.00 91.50 107 SER A CA 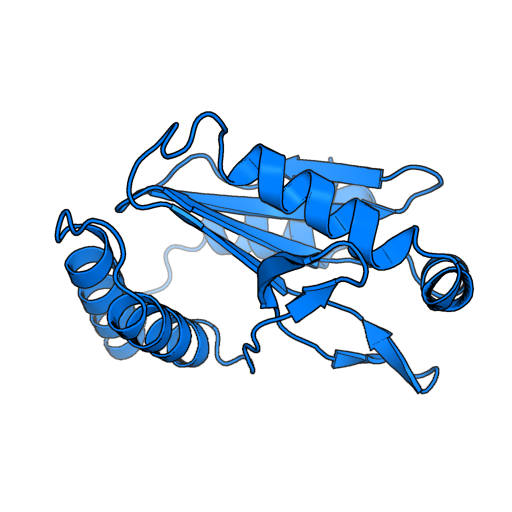1
ATOM 831 C C . SER A 1 107 ? -1.302 8.084 -5.530 1.00 91.50 107 SER A C 1
ATOM 833 O O . SER A 1 107 ? -0.694 7.068 -5.876 1.00 91.50 107 SER A O 1
ATOM 835 N N . VAL A 1 108 ? -1.272 9.199 -6.257 1.00 90.81 108 VAL A N 1
ATOM 836 C CA . VAL A 1 108 ? -0.546 9.304 -7.523 1.00 90.81 108 VAL A CA 1
ATOM 837 C C . VAL A 1 108 ? 0.959 9.198 -7.273 1.00 90.81 108 VAL A C 1
ATOM 839 O O . VAL A 1 108 ? 1.644 8.423 -7.941 1.00 90.81 108 VAL A O 1
ATOM 842 N N . GLN A 1 109 ? 1.488 9.913 -6.274 1.00 89.75 109 GLN A N 1
ATOM 843 C CA . GLN A 1 109 ? 2.925 9.882 -5.959 1.00 89.75 109 GLN A CA 1
ATOM 844 C C . GLN A 1 109 ? 3.415 8.484 -5.604 1.00 89.75 109 GLN A C 1
ATOM 846 O O . GLN A 1 109 ? 4.445 8.039 -6.114 1.00 89.75 109 GLN A O 1
ATOM 851 N N . VAL A 1 110 ? 2.698 7.793 -4.721 1.00 90.31 110 VAL A N 1
ATOM 852 C CA . VAL A 1 110 ? 3.096 6.460 -4.264 1.00 90.31 110 VAL A CA 1
ATOM 853 C C . VAL A 1 110 ? 2.934 5.407 -5.363 1.00 90.31 110 VAL A C 1
ATOM 855 O O . VAL A 1 110 ? 3.729 4.475 -5.443 1.00 90.31 110 VAL A O 1
ATOM 858 N N . SER A 1 111 ? 1.979 5.602 -6.274 1.00 92.69 111 SER A N 1
ATOM 859 C CA . SER A 1 111 ? 1.800 4.761 -7.459 1.00 92.69 111 SER A CA 1
ATOM 860 C C . SER A 1 111 ? 3.005 4.853 -8.397 1.00 92.69 111 SER A C 1
ATOM 862 O O . SER A 1 111 ? 3.577 3.839 -8.794 1.00 92.69 111 SER A O 1
ATOM 864 N N . PHE A 1 112 ? 3.472 6.070 -8.694 1.00 91.62 112 PHE A N 1
ATOM 865 C CA . PHE A 1 112 ? 4.706 6.256 -9.464 1.00 91.62 112 PHE A CA 1
ATOM 866 C C . PHE A 1 112 ? 5.937 5.723 -8.734 1.00 91.62 112 PHE A C 1
ATOM 868 O O . PHE A 1 112 ? 6.857 5.202 -9.367 1.00 91.62 112 PHE A O 1
ATOM 875 N N . LEU A 1 113 ? 5.960 5.839 -7.408 1.00 90.19 113 LEU A N 1
ATOM 876 C CA . LEU A 1 113 ? 7.038 5.320 -6.581 1.00 90.19 113 LEU A CA 1
ATOM 877 C C . LEU A 1 113 ? 7.127 3.789 -6.651 1.00 90.19 113 LEU A C 1
ATOM 879 O O . LEU A 1 113 ? 8.232 3.279 -6.809 1.00 90.19 113 LEU A O 1
ATOM 883 N N . HIS A 1 114 ? 6.001 3.068 -6.604 1.00 92.50 114 HIS A N 1
ATOM 884 C CA . HIS A 1 114 ? 5.957 1.6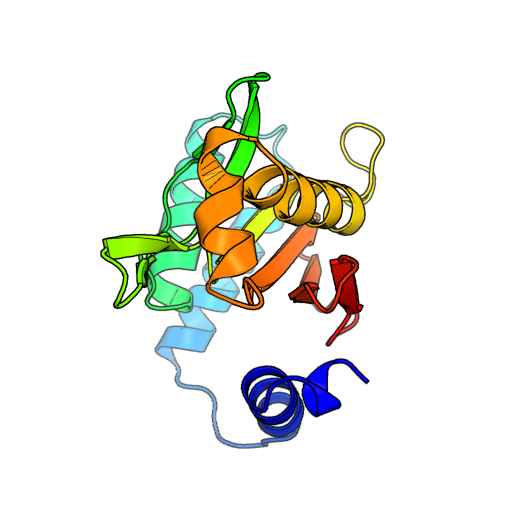17 -6.840 1.00 92.50 114 HIS A CA 1
ATOM 885 C C . HIS A 1 114 ? 6.586 1.256 -8.184 1.00 92.50 114 HIS A C 1
ATOM 887 O O . HIS A 1 114 ? 7.538 0.476 -8.223 1.00 92.50 114 HIS A O 1
ATOM 893 N N . CYS A 1 115 ? 6.133 1.893 -9.268 1.00 91.81 115 CYS A N 1
ATOM 894 C CA . CYS A 1 115 ? 6.682 1.646 -10.600 1.00 91.81 115 CYS A CA 1
ATOM 895 C C . CYS A 1 115 ? 8.196 1.865 -10.623 1.00 91.81 115 CYS A C 1
ATOM 897 O O . CYS A 1 115 ? 8.962 1.034 -11.107 1.00 91.81 115 CYS A O 1
ATOM 899 N N . LYS A 1 116 ? 8.635 2.987 -10.058 1.00 89.25 116 LYS A N 1
ATOM 900 C CA . LYS A 1 116 ? 10.038 3.375 -10.034 1.00 89.25 116 LYS A CA 1
ATOM 901 C C . LYS A 1 116 ? 10.906 2.396 -9.265 1.00 89.25 116 LYS A C 1
ATOM 903 O O . LYS A 1 116 ? 11.988 2.074 -9.738 1.00 89.25 116 LYS A O 1
ATOM 908 N N . ILE A 1 117 ? 10.433 1.913 -8.118 1.00 86.38 117 ILE A N 1
ATOM 909 C CA . ILE A 1 117 ? 11.158 0.937 -7.307 1.00 86.38 117 ILE A CA 1
ATOM 910 C C . ILE A 1 117 ? 11.537 -0.280 -8.157 1.00 86.38 117 ILE A C 1
ATOM 912 O O . ILE A 1 117 ? 12.651 -0.759 -8.022 1.00 86.38 117 ILE A O 1
ATOM 916 N N . TYR A 1 118 ? 10.682 -0.758 -9.062 1.00 87.88 118 TYR A N 1
ATOM 917 C CA . TYR A 1 118 ? 10.952 -1.993 -9.812 1.00 87.88 118 TYR A CA 1
ATOM 918 C C . TYR A 1 118 ? 11.489 -1.794 -11.237 1.00 87.88 118 TYR A C 1
ATOM 920 O O . TYR A 1 118 ? 12.088 -2.715 -11.786 1.00 87.88 118 TYR A O 1
ATOM 928 N N . VAL A 1 119 ? 11.320 -0.609 -11.834 1.00 87.62 119 VAL A N 1
ATOM 929 C CA . VAL A 1 119 ? 11.798 -0.303 -13.200 1.00 87.62 119 VAL A CA 1
ATOM 930 C C . VAL A 1 119 ? 13.286 0.081 -13.237 1.00 87.62 119 VAL A C 1
ATOM 932 O O . VAL A 1 119 ? 13.892 0.100 -14.307 1.00 87.62 119 VAL A O 1
ATOM 935 N N . LEU A 1 120 ? 13.909 0.354 -12.086 1.00 83.31 120 LEU A N 1
ATOM 936 C CA . LEU A 1 120 ? 15.347 0.625 -12.025 1.00 83.31 120 LEU A CA 1
ATOM 937 C C . LEU A 1 120 ? 16.169 -0.571 -12.548 1.00 83.31 120 LEU A C 1
ATOM 939 O O . LEU A 1 120 ? 15.871 -1.712 -12.178 1.00 83.31 120 LEU A O 1
ATOM 943 N N . PRO A 1 121 ? 17.233 -0.341 -13.349 1.00 81.50 121 PRO A N 1
ATOM 944 C CA . PRO A 1 121 ? 18.055 -1.416 -13.906 1.00 81.50 121 PRO A CA 1
ATOM 945 C C . PRO A 1 121 ? 18.585 -2.391 -12.852 1.00 81.50 121 PRO A C 1
ATOM 947 O O . PRO A 1 121 ? 18.618 -3.597 -13.099 1.00 81.50 121 PRO A O 1
ATOM 950 N N . GLU A 1 122 ? 18.920 -1.910 -11.648 1.00 80.81 122 GLU A N 1
ATOM 951 C CA . GLU A 1 122 ? 19.411 -2.783 -10.577 1.00 80.81 122 GLU A CA 1
ATOM 952 C C . GLU A 1 122 ? 18.358 -3.787 -10.098 1.00 80.81 122 GLU A C 1
ATOM 954 O O . GLU A 1 122 ? 18.720 -4.822 -9.550 1.00 80.81 122 GLU A O 1
ATOM 959 N N . ARG A 1 123 ? 17.064 -3.518 -10.308 1.00 80.75 123 ARG A N 1
ATOM 960 C CA . ARG A 1 123 ? 15.932 -4.342 -9.853 1.00 80.75 123 ARG A CA 1
ATOM 961 C C . ARG A 1 123 ? 15.184 -5.039 -10.990 1.00 80.75 123 ARG A C 1
ATOM 963 O O . ARG A 1 123 ? 14.241 -5.779 -10.717 1.00 80.75 123 ARG A O 1
ATOM 970 N N . ALA A 1 124 ? 15.656 -4.914 -12.232 1.00 83.88 124 ALA A N 1
ATOM 971 C CA . ALA A 1 124 ? 15.069 -5.581 -13.399 1.00 83.88 124 ALA A CA 1
ATOM 972 C C . ALA A 1 124 ? 14.922 -7.101 -13.204 1.00 83.88 124 ALA A C 1
ATOM 974 O O . ALA A 1 124 ? 13.935 -7.703 -13.615 1.00 83.88 124 ALA A O 1
ATOM 975 N N . HIS A 1 125 ? 15.873 -7.717 -12.505 1.00 83.69 125 HIS A N 1
ATOM 976 C CA . HIS A 1 125 ? 15.840 -9.141 -12.190 1.00 83.69 125 HIS A CA 1
ATOM 977 C C . HIS A 1 125 ? 14.702 -9.528 -11.221 1.00 83.69 125 HIS A C 1
ATOM 979 O O . HIS A 1 125 ? 14.196 -10.642 -11.297 1.00 83.69 125 HIS A O 1
ATOM 985 N N . VAL A 1 126 ? 14.276 -8.626 -10.326 1.00 85.81 126 VAL A N 1
ATOM 986 C CA . VAL A 1 126 ? 13.122 -8.848 -9.433 1.00 85.81 126 VAL A CA 1
ATOM 987 C C . VAL A 1 126 ? 11.836 -8.829 -10.246 1.00 85.81 126 VAL A C 1
ATOM 989 O O . VAL A 1 126 ? 11.005 -9.718 -10.095 1.00 85.81 126 VAL A O 1
ATOM 992 N N . LEU A 1 127 ? 11.724 -7.858 -11.155 1.00 87.19 127 LEU A N 1
ATOM 993 C CA . LEU A 1 127 ? 10.589 -7.711 -12.060 1.00 87.19 127 LEU A CA 1
ATOM 994 C C . LEU A 1 127 ? 10.451 -8.892 -13.036 1.00 87.19 127 LEU A C 1
ATOM 996 O O . LEU A 1 127 ? 9.344 -9.274 -13.396 1.00 87.19 127 LEU A O 1
ATOM 1000 N N . GLN A 1 128 ? 11.568 -9.492 -13.454 1.00 85.81 128 GLN A N 1
ATOM 1001 C CA . GLN A 1 128 ? 11.558 -10.709 -14.274 1.00 85.81 128 GLN A CA 1
ATOM 1002 C C . GLN A 1 128 ? 11.169 -11.962 -13.480 1.00 85.81 128 GLN A C 1
ATOM 1004 O O . GLN A 1 128 ? 10.606 -12.893 -14.049 1.00 85.81 128 GLN A O 1
ATOM 1009 N N . ALA A 1 129 ? 11.482 -12.003 -12.183 1.00 85.75 129 ALA A N 1
ATOM 1010 C CA . ALA A 1 129 ? 11.256 -13.171 -11.337 1.00 85.75 129 ALA A CA 1
ATOM 1011 C C . ALA A 1 129 ? 9.883 -13.179 -10.646 1.00 85.75 129 ALA A C 1
ATOM 1013 O O . ALA A 1 129 ? 9.429 -14.233 -10.205 1.00 85.75 129 ALA A O 1
ATOM 1014 N N . SER A 1 130 ? 9.235 -12.022 -10.499 1.00 86.88 130 SER A N 1
ATOM 1015 C CA . SER A 1 130 ? 7.996 -11.877 -9.737 1.00 86.88 130 SER A CA 1
ATOM 1016 C C . SER A 1 130 ? 7.108 -10.768 -10.306 1.00 86.88 130 SER A C 1
ATOM 1018 O O . SER A 1 130 ? 7.622 -9.761 -10.788 1.00 86.88 130 SER A O 1
ATOM 1020 N N . PRO A 1 131 ? 5.774 -10.871 -10.162 1.00 89.06 131 PRO A N 1
ATOM 1021 C CA . PRO A 1 131 ? 4.853 -9.784 -10.486 1.00 89.06 131 PRO A CA 1
ATOM 1022 C C . PRO A 1 131 ? 4.971 -8.547 -9.574 1.00 89.06 131 PRO A C 1
ATOM 1024 O O . PRO A 1 131 ? 4.195 -7.610 -9.740 1.00 89.06 131 PRO A O 1
ATOM 1027 N N . CYS A 1 132 ? 5.891 -8.527 -8.599 1.00 91.12 132 CYS A N 1
ATOM 1028 C CA . CYS A 1 132 ? 6.169 -7.370 -7.735 1.00 91.12 132 CYS A CA 1
ATOM 1029 C C . CYS A 1 132 ? 4.906 -6.794 -7.071 1.00 91.12 132 CYS A C 1
ATOM 1031 O O . CYS A 1 132 ? 4.625 -5.593 -7.153 1.00 91.12 132 CYS A O 1
ATOM 1033 N N . LEU A 1 133 ? 4.133 -7.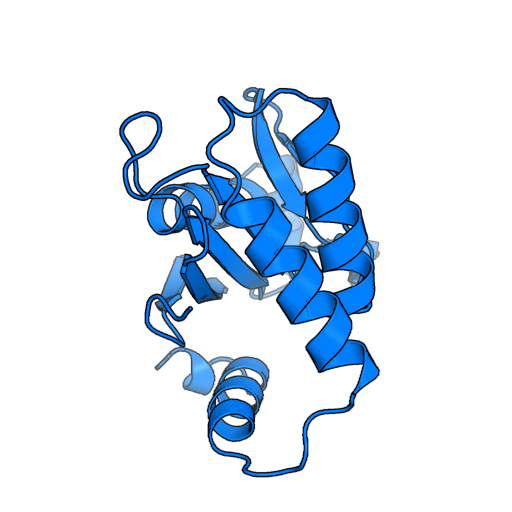684 -6.442 1.00 93.56 133 LEU A N 1
ATOM 1034 C CA . LEU A 1 133 ? 2.914 -7.322 -5.730 1.00 93.56 133 LEU A CA 1
ATOM 1035 C C . LEU A 1 133 ? 3.203 -6.374 -4.562 1.00 93.56 133 LEU A C 1
ATOM 1037 O O . LEU A 1 133 ? 4.114 -6.621 -3.770 1.00 93.56 133 LEU A O 1
ATOM 1041 N N . SER A 1 134 ? 2.369 -5.347 -4.425 1.00 95.50 134 SER A N 1
ATOM 1042 C CA . SER A 1 134 ? 2.413 -4.400 -3.317 1.00 95.50 134 SER A CA 1
ATOM 1043 C C . SER A 1 134 ? 1.013 -3.925 -2.937 1.00 95.50 134 SER A C 1
ATOM 1045 O O . SER A 1 134 ? 0.197 -3.618 -3.806 1.00 95.50 134 SER A O 1
ATOM 1047 N N . PHE A 1 135 ? 0.765 -3.781 -1.640 1.00 96.88 135 PHE A N 1
ATOM 1048 C CA . PHE A 1 135 ? -0.247 -2.869 -1.128 1.00 96.88 135 PHE A CA 1
ATOM 1049 C C . PHE A 1 135 ? 0.349 -1.471 -1.012 1.00 96.88 135 PHE A C 1
ATOM 1051 O O . PHE A 1 135 ? 1.476 -1.266 -0.557 1.00 96.88 135 PHE A O 1
ATOM 1058 N N . ILE A 1 136 ? -0.417 -0.496 -1.456 1.00 96.00 136 ILE A N 1
ATOM 1059 C CA . ILE A 1 136 ? -0.042 0.902 -1.486 1.00 96.00 136 ILE A CA 1
ATOM 1060 C C . ILE A 1 136 ? -0.985 1.639 -0.545 1.00 96.00 136 ILE A C 1
ATOM 1062 O O . ILE A 1 136 ? -2.195 1.624 -0.752 1.00 96.00 136 ILE A O 1
ATOM 1066 N N . VAL A 1 137 ? -0.431 2.294 0.471 1.00 95.06 137 VAL A N 1
ATOM 1067 C CA . VAL A 1 137 ? -1.192 3.063 1.457 1.00 95.06 137 VAL A CA 1
ATOM 1068 C C . VAL A 1 137 ? -0.904 4.544 1.251 1.00 95.06 137 VAL A C 1
ATOM 1070 O O . VAL A 1 137 ? 0.238 4.999 1.351 1.00 95.06 137 VAL A O 1
ATOM 1073 N N . SER A 1 138 ? -1.951 5.298 0.947 1.00 94.06 138 SER A N 1
ATOM 1074 C CA . SER A 1 138 ? -1.875 6.734 0.686 1.00 94.06 138 SER A CA 1
ATOM 1075 C C . SER A 1 138 ? -2.622 7.467 1.781 1.00 94.06 138 SER A C 1
ATOM 1077 O O . SER A 1 138 ? -3.817 7.256 1.954 1.00 94.06 138 SER A O 1
ATOM 1079 N N . ILE A 1 139 ? -1.923 8.331 2.507 1.00 91.50 139 ILE A N 1
ATOM 1080 C CA . ILE A 1 139 ? -2.479 9.065 3.641 1.00 91.50 139 ILE A CA 1
ATOM 1081 C C . ILE A 1 139 ? -2.436 10.562 3.334 1.00 91.50 139 ILE A C 1
ATOM 1083 O O . ILE A 1 139 ? -1.409 11.090 2.899 1.00 91.50 139 ILE A O 1
ATOM 1087 N N . ALA A 1 140 ? -3.546 11.255 3.544 1.00 88.75 140 ALA A N 1
ATOM 1088 C CA . ALA A 1 140 ? -3.687 12.682 3.289 1.00 88.75 140 ALA A CA 1
ATOM 1089 C C . ALA A 1 140 ? -4.442 13.344 4.448 1.00 88.75 140 ALA A C 1
ATOM 1091 O O . ALA A 1 140 ? -5.670 13.363 4.475 1.00 88.75 140 ALA A O 1
ATOM 1092 N N . GLY A 1 141 ? -3.714 13.864 5.435 1.00 86.12 141 GLY A N 1
ATOM 1093 C CA . GLY A 1 141 ? -4.308 14.184 6.732 1.00 86.12 141 GLY A CA 1
ATOM 1094 C C . GLY A 1 141 ? -4.916 12.911 7.336 1.00 86.12 141 GLY A C 1
ATOM 1095 O O . GLY A 1 141 ? -4.254 11.875 7.287 1.00 86.12 141 GLY A O 1
ATOM 1096 N N . PRO A 1 142 ? -6.155 12.939 7.860 1.00 87.25 142 PRO A N 1
ATOM 1097 C CA . PRO A 1 142 ? -6.805 11.753 8.424 1.00 87.25 142 PRO A CA 1
ATOM 1098 C C . PRO A 1 142 ? -7.318 10.761 7.365 1.00 87.25 142 PRO A C 1
ATOM 1100 O O . PRO A 1 142 ? -7.768 9.683 7.724 1.00 87.25 142 PRO A O 1
ATOM 1103 N N . TRP A 1 143 ? -7.261 11.105 6.075 1.00 90.56 143 TRP A N 1
ATOM 1104 C CA . TRP A 1 143 ? -7.814 10.273 5.010 1.00 90.56 143 TRP A CA 1
ATOM 1105 C C . TRP A 1 143 ? -6.835 9.185 4.582 1.00 90.56 143 TRP A C 1
ATOM 1107 O O . TRP A 1 143 ? -5.685 9.487 4.250 1.00 90.56 143 TRP A O 1
ATOM 1117 N N . ILE A 1 144 ? -7.298 7.938 4.522 1.00 92.81 144 ILE A N 1
ATOM 1118 C CA . ILE A 1 144 ? -6.502 6.762 4.165 1.00 92.81 144 ILE A CA 1
ATOM 1119 C C . ILE A 1 144 ? -7.112 6.086 2.937 1.00 92.81 144 ILE A C 1
ATOM 1121 O O . ILE A 1 144 ? -8.303 5.800 2.889 1.00 92.81 144 ILE A O 1
ATOM 1125 N N . LEU A 1 145 ? -6.275 5.802 1.945 1.00 95.38 145 LEU A N 1
ATOM 1126 C CA . LEU A 1 145 ? -6.621 5.055 0.740 1.00 95.38 145 LEU A CA 1
ATOM 1127 C C . LEU A 1 145 ? -5.689 3.854 0.605 1.00 95.38 145 LEU A C 1
ATOM 1129 O O . LEU A 1 145 ? -4.464 4.012 0.665 1.00 95.38 145 LEU A O 1
ATOM 1133 N N . VAL A 1 146 ? -6.258 2.677 0.347 1.00 96.62 146 VAL A N 1
ATOM 1134 C CA . VAL A 1 146 ? -5.501 1.461 0.041 1.00 96.62 146 VAL A CA 1
ATOM 1135 C C . VAL A 1 146 ? -5.687 1.079 -1.423 1.00 96.62 146 VAL A C 1
ATOM 1137 O O . VAL A 1 146 ? -6.804 0.924 -1.918 1.00 96.62 146 VAL A O 1
ATOM 1140 N N . SER A 1 147 ? -4.568 0.868 -2.106 1.00 97.50 147 SER A N 1
ATOM 1141 C CA . SER A 1 147 ? -4.509 0.397 -3.487 1.00 97.50 147 SER A CA 1
ATOM 1142 C C . SER A 1 147 ? -3.701 -0.892 -3.580 1.00 97.50 147 SER A C 1
ATOM 1144 O O . SER A 1 147 ? -2.768 -1.122 -2.812 1.00 97.50 147 SER A O 1
ATOM 1146 N N . GLY A 1 148 ? -4.038 -1.735 -4.546 1.00 97.38 148 GLY A N 1
ATOM 1147 C CA . GLY A 1 148 ? -3.221 -2.866 -4.958 1.00 97.38 148 GLY A CA 1
ATOM 1148 C C . GLY A 1 148 ? -2.373 -2.482 -6.163 1.00 97.38 148 GLY A C 1
ATOM 1149 O O . GLY A 1 148 ? -2.847 -1.769 -7.051 1.00 97.38 148 GLY A O 1
ATOM 1150 N N . ALA A 1 149 ? -1.135 -2.961 -6.209 1.00 97.00 149 ALA A N 1
ATOM 1151 C CA . ALA A 1 149 ? -0.229 -2.742 -7.324 1.00 97.00 149 ALA A CA 1
ATOM 1152 C C . ALA A 1 149 ? 0.554 -4.003 -7.679 1.00 97.00 149 ALA A C 1
ATOM 1154 O O . ALA A 1 149 ? 0.931 -4.786 -6.808 1.00 97.00 149 ALA A O 1
ATOM 1155 N N . MET A 1 150 ? 0.809 -4.195 -8.970 1.00 95.31 150 MET A N 1
ATOM 1156 C CA . MET A 1 150 ? 1.624 -5.291 -9.490 1.00 95.31 150 MET A CA 1
ATOM 1157 C C . MET A 1 150 ? 2.078 -5.012 -10.925 1.00 95.31 150 MET A C 1
ATOM 1159 O O . MET A 1 150 ? 1.652 -4.044 -11.552 1.00 95.31 150 MET A O 1
ATOM 1163 N N . PHE A 1 151 ? 2.889 -5.904 -11.476 1.00 94.12 151 PHE A N 1
ATOM 1164 C CA . PHE A 1 151 ? 3.285 -5.920 -12.876 1.00 94.12 151 PHE A CA 1
ATOM 1165 C C . PHE A 1 151 ? 2.733 -7.156 -13.590 1.00 94.12 151 PHE A C 1
ATOM 1167 O O . PHE A 1 151 ? 2.960 -8.288 -13.171 1.00 94.12 151 PHE A O 1
ATOM 1174 N N . ALA A 1 152 ? 2.052 -6.931 -14.714 1.00 91.75 152 ALA A N 1
ATOM 1175 C CA . ALA A 1 152 ? 1.602 -7.964 -15.650 1.00 91.75 152 ALA A CA 1
ATOM 1176 C C . ALA A 1 152 ? 1.966 -7.526 -17.080 1.00 91.75 152 ALA A C 1
ATOM 1178 O O . ALA A 1 152 ? 1.121 -7.109 -17.870 1.00 91.75 152 ALA A O 1
ATOM 1179 N N . GLY A 1 153 ? 3.269 -7.466 -17.368 1.00 88.94 153 GLY A N 1
ATOM 1180 C CA . GLY A 1 153 ? 3.833 -6.841 -18.575 1.00 88.94 153 GLY A CA 1
ATOM 1181 C C . GLY A 1 153 ? 3.860 -5.306 -18.525 1.00 88.94 153 GLY A C 1
ATOM 1182 O O . GLY A 1 153 ? 4.818 -4.687 -18.979 1.00 88.94 153 GLY A O 1
ATOM 1183 N N . LYS A 1 154 ? 2.849 -4.685 -17.912 1.00 90.88 154 LYS A N 1
ATOM 1184 C CA . LYS A 1 154 ? 2.797 -3.260 -17.548 1.00 90.88 154 LYS A CA 1
ATOM 1185 C C . LYS A 1 154 ? 2.399 -3.121 -16.072 1.00 90.88 154 LYS A C 1
ATOM 1187 O O . LYS A 1 154 ? 1.797 -4.057 -15.536 1.00 90.88 154 LYS A O 1
ATOM 1192 N N . PRO A 1 155 ? 2.727 -1.999 -15.406 1.00 94.25 155 PRO A N 1
ATOM 1193 C CA . PRO A 1 155 ? 2.242 -1.753 -14.056 1.00 94.25 155 PRO A CA 1
ATOM 1194 C C . PRO A 1 155 ? 0.716 -1.631 -14.062 1.00 94.25 155 PRO A C 1
ATOM 1196 O O . PRO A 1 155 ? 0.139 -0.912 -14.880 1.00 94.25 155 PRO A O 1
ATOM 1199 N N . ILE A 1 156 ? 0.074 -2.343 -13.144 1.00 95.75 156 ILE A N 1
ATOM 1200 C CA . ILE A 1 156 ? -1.355 -2.269 -12.857 1.00 95.75 156 ILE A CA 1
ATOM 1201 C C . ILE A 1 156 ? -1.478 -1.765 -11.431 1.00 95.75 156 ILE A C 1
ATOM 1203 O O . ILE A 1 156 ? -0.917 -2.362 -10.515 1.00 95.75 156 ILE A O 1
ATOM 1207 N N . ILE A 1 157 ? -2.219 -0.678 -11.258 1.00 96.19 157 ILE A N 1
ATOM 1208 C CA . ILE A 1 157 ? -2.506 -0.090 -9.955 1.00 96.19 157 ILE A CA 1
ATOM 1209 C C . ILE A 1 157 ? -4.008 0.139 -9.893 1.00 96.19 157 ILE A C 1
ATOM 1211 O O . ILE A 1 157 ? -4.585 0.724 -10.810 1.00 96.19 157 ILE A O 1
ATOM 1215 N N . GLN A 1 158 ? -4.643 -0.356 -8.838 1.00 96.50 158 GLN A N 1
ATOM 1216 C CA . GLN A 1 158 ? -6.082 -0.252 -8.641 1.00 96.50 158 GLN A CA 1
ATOM 1217 C C . GLN A 1 158 ? -6.370 0.159 -7.199 1.00 96.50 158 GLN A C 1
ATOM 1219 O O . GLN A 1 158 ? -5.908 -0.501 -6.270 1.00 96.50 158 GLN A O 1
ATOM 1224 N N . CYS A 1 159 ? -7.174 1.206 -7.015 1.00 95.94 159 CYS A N 1
ATOM 1225 C CA . CYS A 1 159 ? -7.731 1.541 -5.707 1.00 95.94 159 CYS A CA 1
ATOM 1226 C C . CYS A 1 159 ? -8.652 0.409 -5.235 1.00 95.94 159 CYS A C 1
ATOM 1228 O O . CYS A 1 159 ? -9.557 -0.005 -5.965 1.00 95.94 159 CYS A O 1
ATOM 1230 N N . LEU A 1 160 ? -8.388 -0.114 -4.039 1.00 96.31 160 LEU A N 1
ATOM 1231 C CA . LEU A 1 160 ? -9.199 -1.154 -3.401 1.00 96.31 160 LEU A CA 1
ATOM 1232 C C . LEU A 1 160 ? -10.238 -0.543 -2.455 1.00 96.31 160 LEU A C 1
ATOM 1234 O O . LEU A 1 160 ? -11.269 -1.161 -2.212 1.00 96.31 160 LEU A O 1
ATOM 1238 N N . THR A 1 161 ? -9.973 0.666 -1.959 1.00 95.88 161 THR A N 1
ATOM 1239 C CA . THR A 1 161 ? -10.896 1.486 -1.163 1.00 95.88 161 THR A CA 1
ATOM 1240 C C . THR A 1 161 ? -11.074 2.866 -1.799 1.00 95.88 161 THR A C 1
ATOM 1242 O O . THR A 1 161 ? -10.370 3.209 -2.754 1.00 95.88 161 THR A O 1
ATOM 1245 N N . GLY A 1 162 ? -12.005 3.666 -1.275 1.00 93.56 162 GLY A N 1
ATOM 1246 C CA . GLY A 1 162 ? -11.950 5.118 -1.417 1.00 93.56 162 GLY A CA 1
ATOM 1247 C C . GLY A 1 162 ? -10.970 5.728 -0.411 1.00 93.56 162 GLY A C 1
ATOM 1248 O O . GLY A 1 162 ? -10.226 5.013 0.266 1.00 93.56 162 GLY A O 1
ATOM 1249 N N . TYR A 1 163 ? -10.964 7.058 -0.322 1.00 90.56 163 TYR A N 1
ATOM 1250 C CA . TYR A 1 163 ? -10.402 7.728 0.848 1.00 90.56 163 TYR A CA 1
ATOM 1251 C C . TYR A 1 163 ? -11.385 7.575 2.010 1.00 90.56 163 TYR A C 1
ATOM 1253 O O . TYR A 1 163 ? -12.460 8.171 1.988 1.00 90.56 163 TYR A O 1
ATOM 1261 N N . GLU A 1 164 ? -10.992 6.785 3.001 1.00 90.44 164 GLU A N 1
ATOM 1262 C CA . GLU A 1 164 ? -11.751 6.511 4.222 1.00 90.44 164 GLU A CA 1
ATOM 1263 C C . GLU A 1 164 ? -11.165 7.310 5.400 1.00 90.44 164 GLU A C 1
ATOM 1265 O O . GLU A 1 164 ? -10.001 7.725 5.341 1.00 90.44 164 GLU A O 1
ATOM 1270 N N . TRP A 1 165 ? -11.956 7.541 6.452 1.00 81.31 165 TRP A N 1
ATOM 1271 C CA . TRP A 1 165 ? -11.565 8.282 7.662 1.00 81.31 165 TRP A CA 1
ATOM 1272 C C . TRP A 1 165 ? -11.886 7.506 8.939 1.00 81.31 165 TRP A C 1
ATOM 1274 O O . TRP A 1 165 ? -12.839 6.694 8.916 1.00 81.31 165 TRP A O 1
#

Mean predicted aligned error: 5.65 Å

Organism: NCBI:txid1884261

pLDDT: mean 86.45, std 10.04, range [52.16, 97.5]

Foldseek 3Di:
DVCVVPVVLVVVLVVVVDPDDDDPVLVVLLVVLLVLLQPLDPDDPVSLVVNQVSVCVNVVADWDWDQDPVRDIQSTFGWDQDPVRDTATQETEDEESAACHPNDGQLVSRLVVQVVVQPPPVNVVVVVVAQRWYWYWGYGRSWIWIWIWGDDVHIDIGTSDDGDD

Radius of gyration: 15.82 Å; Cα contacts (8 Å, |Δi|>4): 259; chains: 1; bounding box: 38×39×40 Å